Protein AF-A0A539EB86-F1 (afdb_monomer)

Structure (mmCIF, N/CA/C/O backbone):
data_AF-A0A539EB86-F1
#
_entry.id   AF-A0A539EB86-F1
#
loop_
_atom_site.group_PDB
_atom_site.id
_atom_site.type_symbol
_atom_site.label_atom_id
_atom_site.label_alt_id
_atom_site.label_comp_id
_atom_site.label_asym_id
_atom_site.label_entity_id
_atom_site.label_seq_id
_atom_site.pdbx_PDB_ins_code
_atom_site.Cartn_x
_atom_site.Cartn_y
_atom_site.Cartn_z
_atom_site.occupancy
_atom_site.B_iso_or_equiv
_atom_site.auth_seq_id
_atom_site.auth_comp_id
_atom_site.auth_asym_id
_atom_site.auth_atom_id
_atom_site.pdbx_PDB_model_num
ATOM 1 N N . MET A 1 1 ? 52.541 -28.600 26.768 1.00 45.16 1 MET A N 1
ATOM 2 C CA . MET A 1 1 ? 52.757 -27.883 25.494 1.00 45.16 1 MET A CA 1
ATOM 3 C C . MET A 1 1 ? 51.373 -27.581 24.940 1.00 45.16 1 MET A C 1
ATOM 5 O O . MET A 1 1 ? 50.760 -28.436 24.320 1.00 45.16 1 MET A O 1
ATOM 9 N N . THR A 1 2 ? 50.809 -26.448 25.346 1.00 49.28 2 THR A N 1
ATOM 10 C CA . THR A 1 2 ? 49.433 -26.040 25.023 1.00 49.28 2 THR A CA 1
ATOM 11 C C . THR A 1 2 ? 49.482 -25.272 23.702 1.00 49.28 2 THR A C 1
ATOM 13 O O . THR A 1 2 ? 50.354 -24.410 23.579 1.00 49.28 2 THR A O 1
ATOM 16 N N . PRO A 1 3 ? 48.641 -25.576 22.698 1.00 62.84 3 PRO A N 1
ATOM 17 C CA . PRO A 1 3 ? 48.659 -24.816 21.454 1.00 62.84 3 PRO A CA 1
ATOM 18 C C . PRO A 1 3 ? 48.265 -23.352 21.727 1.00 62.84 3 PRO A C 1
ATOM 20 O O . PRO A 1 3 ? 47.422 -23.100 22.592 1.00 62.84 3 PRO A O 1
ATOM 23 N N . PRO A 1 4 ? 48.878 -22.377 21.033 1.00 59.28 4 PRO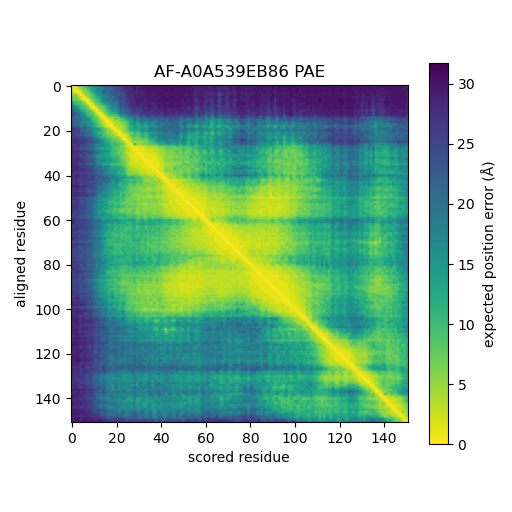 A N 1
ATOM 24 C CA . PRO A 1 4 ? 48.552 -20.969 21.211 1.00 59.28 4 PRO A CA 1
ATOM 25 C C . PRO A 1 4 ? 47.135 -20.689 20.701 1.00 59.28 4 PRO A C 1
ATOM 27 O O . PRO A 1 4 ? 46.785 -21.045 19.577 1.00 59.28 4 PRO A O 1
ATOM 30 N N . HIS A 1 5 ? 46.326 -20.032 21.531 1.00 60.91 5 HIS A N 1
ATOM 31 C CA . HIS A 1 5 ? 45.038 -19.482 21.128 1.00 60.91 5 HIS A CA 1
ATOM 32 C C . HIS A 1 5 ? 45.266 -18.413 20.053 1.00 60.91 5 HIS A C 1
ATOM 34 O O . HIS A 1 5 ? 45.807 -17.345 20.335 1.00 60.91 5 HIS A O 1
ATOM 40 N N . THR A 1 6 ? 44.869 -18.700 18.817 1.00 63.31 6 THR A N 1
ATOM 41 C CA . THR A 1 6 ? 44.751 -17.691 17.763 1.00 63.31 6 THR A CA 1
ATOM 42 C C . THR A 1 6 ? 43.620 -16.736 18.159 1.00 63.31 6 THR A C 1
ATOM 44 O O . THR A 1 6 ? 42.506 -17.214 18.390 1.00 63.31 6 THR A O 1
ATOM 47 N N . PRO A 1 7 ? 43.851 -15.416 18.286 1.00 55.84 7 PRO A N 1
ATOM 48 C CA . PRO A 1 7 ? 42.760 -14.481 18.500 1.00 55.84 7 PRO A CA 1
ATOM 49 C C . PRO A 1 7 ? 41.878 -14.501 17.251 1.00 55.84 7 PRO A C 1
ATOM 51 O O . PRO A 1 7 ? 42.318 -14.161 16.155 1.00 55.84 7 PRO A O 1
ATOM 54 N N . SER A 1 8 ? 40.649 -14.975 17.432 1.00 54.69 8 SER A N 1
ATOM 55 C CA . SER A 1 8 ? 39.576 -14.953 16.447 1.00 54.69 8 SER A CA 1
ATOM 56 C C . SER A 1 8 ? 39.426 -13.549 15.869 1.00 54.69 8 SER A C 1
ATOM 58 O O . SER A 1 8 ? 39.265 -12.584 16.621 1.00 54.69 8 SER A O 1
ATOM 60 N N . GLU A 1 9 ? 39.499 -13.469 14.543 1.00 54.34 9 GLU A N 1
ATOM 61 C CA . GLU A 1 9 ? 39.266 -12.273 13.744 1.00 54.34 9 GLU A CA 1
ATOM 62 C C . GLU A 1 9 ? 38.031 -11.529 14.259 1.00 54.34 9 GLU A C 1
ATOM 64 O O . GLU A 1 9 ? 36.950 -12.095 14.437 1.00 54.34 9 GLU A O 1
ATOM 69 N N . THR A 1 10 ? 38.222 -10.248 14.565 1.00 56.94 10 THR A N 1
ATOM 70 C CA . THR A 1 10 ? 37.140 -9.333 14.918 1.00 56.94 10 THR A CA 1
ATOM 71 C C . THR A 1 10 ? 36.118 -9.369 13.781 1.00 56.94 10 THR A C 1
A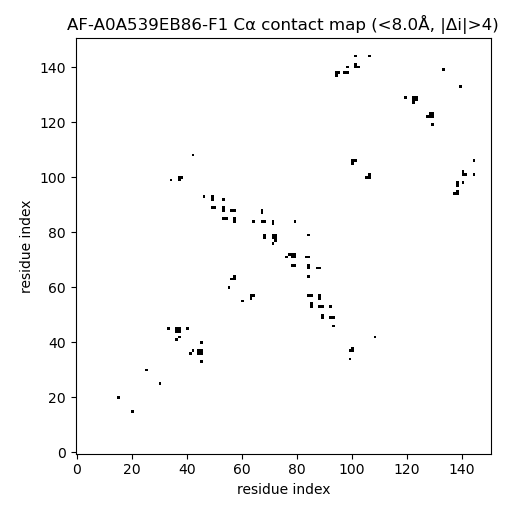TOM 73 O O . THR A 1 10 ? 36.525 -9.154 12.638 1.00 56.94 10 THR A O 1
ATOM 76 N N . PRO A 1 11 ? 34.827 -9.658 14.037 1.00 54.94 11 PRO A N 1
ATOM 77 C CA . PRO A 1 11 ? 33.836 -9.693 12.976 1.00 54.94 11 PRO A CA 1
ATOM 78 C C . PRO A 1 11 ? 33.821 -8.320 12.315 1.00 54.94 11 PRO A 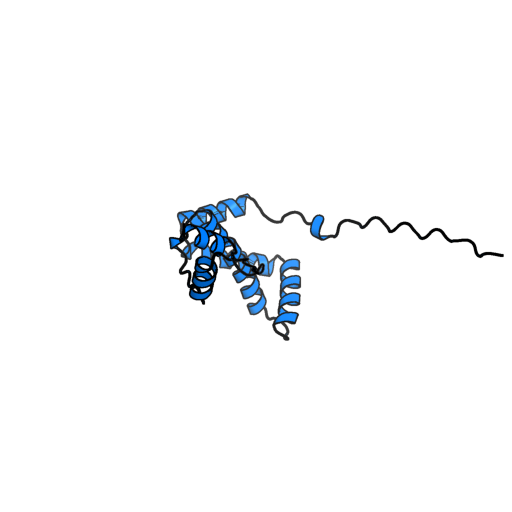C 1
ATOM 80 O O . PRO A 1 11 ? 33.562 -7.307 12.966 1.00 54.94 11 PRO A O 1
ATOM 83 N N . GLU A 1 12 ? 34.178 -8.322 11.035 1.00 57.88 12 GLU A N 1
ATOM 84 C CA . GLU A 1 12 ? 34.076 -7.217 10.099 1.00 57.88 12 GLU A CA 1
ATOM 85 C C . GLU A 1 12 ? 32.765 -6.477 10.384 1.00 57.88 12 GLU A C 1
ATOM 87 O O . GLU A 1 12 ? 31.675 -7.030 10.220 1.00 57.88 12 GLU A O 1
ATOM 92 N N . LEU A 1 13 ? 32.884 -5.272 10.952 1.00 57.09 13 LEU A N 1
ATOM 93 C CA . LEU A 1 13 ? 31.765 -4.421 11.339 1.00 57.09 13 LEU A CA 1
ATOM 94 C C . LEU A 1 13 ? 30.815 -4.319 10.145 1.00 57.09 13 LEU A C 1
ATOM 96 O O . LEU A 1 13 ? 31.136 -3.672 9.151 1.00 57.09 13 LEU A O 1
ATOM 100 N N . LEU A 1 14 ? 29.685 -5.023 10.256 1.00 61.88 14 LEU A N 1
ATOM 101 C CA . LEU A 1 14 ? 28.666 -5.211 9.230 1.00 61.88 1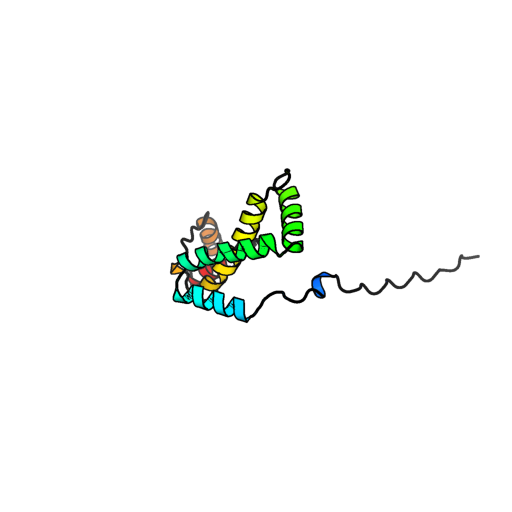4 LEU A CA 1
ATOM 102 C C . LEU A 1 14 ? 28.400 -3.892 8.507 1.00 61.88 14 LEU A C 1
ATOM 104 O O . LEU A 1 14 ? 27.754 -2.996 9.056 1.00 61.88 14 LEU A O 1
ATOM 108 N N . ALA A 1 15 ? 28.890 -3.785 7.270 1.00 66.94 15 ALA A N 1
ATOM 109 C CA . ALA A 1 15 ? 28.501 -2.702 6.386 1.00 66.94 15 ALA A CA 1
ATOM 110 C C . ALA A 1 15 ? 26.963 -2.629 6.384 1.00 66.94 15 ALA A C 1
ATOM 112 O O . ALA A 1 15 ? 26.308 -3.676 6.270 1.00 66.94 15 ALA A O 1
ATOM 113 N N . PRO A 1 16 ? 26.371 -1.433 6.563 1.00 65.31 16 PRO A N 1
ATOM 114 C CA . PRO A 1 16 ? 24.929 -1.303 6.629 1.00 65.31 16 PRO A CA 1
ATOM 115 C C . PRO A 1 16 ? 24.328 -1.929 5.369 1.00 65.31 16 PRO A C 1
ATOM 117 O O . PRO A 1 16 ? 24.841 -1.721 4.263 1.00 65.31 16 PRO A O 1
ATOM 120 N N . PRO A 1 17 ? 23.279 -2.747 5.519 1.00 67.81 17 PRO A N 1
ATOM 121 C CA . PRO A 1 17 ? 22.753 -3.508 4.407 1.00 67.81 17 PRO A CA 1
ATOM 122 C C . PRO A 1 17 ? 22.313 -2.561 3.272 1.00 67.81 17 PRO A C 1
ATOM 124 O O . PRO A 1 17 ? 21.806 -1.469 3.538 1.00 67.81 17 PRO A O 1
ATOM 127 N N . PRO A 1 18 ? 22.451 -2.960 1.993 1.00 66.88 18 PRO A N 1
ATOM 128 C CA . PRO A 1 18 ? 22.282 -2.073 0.832 1.00 66.88 18 PRO A CA 1
ATOM 129 C C . PRO A 1 18 ? 20.929 -1.346 0.727 1.00 66.88 18 PRO A C 1
ATOM 131 O O . PRO A 1 18 ? 20.785 -0.414 -0.062 1.00 66.88 18 PRO A O 1
ATOM 134 N N . TRP A 1 19 ? 19.918 -1.773 1.489 1.00 63.25 19 TRP A N 1
ATOM 135 C CA . TRP A 1 19 ? 18.614 -1.116 1.555 1.00 63.25 19 TRP A CA 1
ATOM 136 C C . TRP A 1 19 ? 18.640 0.194 2.353 1.00 63.25 19 TRP A C 1
ATOM 138 O O . TRP A 1 19 ? 17.830 1.070 2.073 1.00 63.25 19 TRP A O 1
ATOM 148 N N . THR A 1 20 ? 19.574 0.365 3.294 1.00 64.62 20 THR A N 1
ATOM 149 C CA . THR A 1 20 ? 19.696 1.585 4.112 1.00 64.62 20 THR A CA 1
ATOM 150 C C . THR A 1 20 ? 20.269 2.757 3.309 1.00 64.62 20 THR A C 1
ATOM 152 O O . THR A 1 20 ? 20.022 3.913 3.633 1.00 64.62 20 THR A O 1
ATOM 155 N N . ALA A 1 21 ? 21.000 2.465 2.229 1.00 61.91 21 ALA A N 1
ATOM 156 C CA . ALA A 1 21 ? 21.595 3.459 1.337 1.00 61.91 21 ALA A CA 1
ATOM 157 C C . ALA A 1 21 ? 20.718 3.798 0.115 1.00 61.91 21 ALA A C 1
ATOM 159 O O . ALA A 1 21 ? 21.129 4.599 -0.726 1.00 61.91 21 ALA A O 1
ATOM 160 N N . GLN A 1 22 ? 19.530 3.193 -0.029 1.00 57.66 22 GLN A N 1
ATOM 161 C CA . GLN A 1 22 ? 18.627 3.568 -1.115 1.00 57.66 22 GLN A CA 1
ATOM 162 C C . GLN A 1 22 ? 17.958 4.908 -0.792 1.00 57.66 22 GLN A C 1
ATOM 164 O O . GLN A 1 22 ? 17.205 4.981 0.178 1.00 57.66 22 GLN A O 1
ATOM 169 N N . PRO A 1 23 ? 18.174 5.961 -1.604 1.00 57.25 23 PRO A N 1
ATOM 170 C CA . PRO A 1 23 ? 17.451 7.208 -1.424 1.00 57.25 23 PRO A CA 1
ATOM 171 C C . PRO A 1 23 ? 15.957 6.943 -1.599 1.00 57.25 23 PRO A C 1
ATOM 173 O O . PRO A 1 23 ? 15.551 6.246 -2.538 1.00 57.25 23 PRO A O 1
ATOM 176 N N . GLU A 1 24 ? 15.138 7.507 -0.714 1.00 57.81 24 GLU A N 1
ATOM 177 C CA . GLU A 1 24 ? 13.688 7.456 -0.847 1.00 57.81 24 GLU A CA 1
ATOM 178 C C . GLU A 1 24 ? 13.297 8.038 -2.211 1.00 57.81 24 GLU A C 1
ATOM 180 O O . GLU A 1 24 ? 13.342 9.245 -2.448 1.00 57.81 24 GLU A O 1
ATOM 185 N N . ARG A 1 25 ? 12.914 7.172 -3.155 1.00 55.69 25 ARG A N 1
ATOM 186 C CA . ARG A 1 25 ? 12.420 7.575 -4.481 1.00 55.69 25 ARG A CA 1
ATOM 187 C C . ARG A 1 25 ? 10.968 8.059 -4.401 1.00 55.69 25 ARG A C 1
ATOM 189 O O . ARG A 1 25 ? 10.119 7.637 -5.183 1.00 55.69 25 ARG A O 1
ATOM 196 N N . GLY A 1 26 ? 10.684 8.934 -3.442 1.00 56.53 26 GLY A N 1
ATOM 197 C CA . GLY A 1 26 ? 9.400 9.586 -3.242 1.00 56.53 26 GLY A CA 1
ATOM 198 C C . GLY A 1 26 ? 9.552 11.085 -3.446 1.00 56.53 26 GLY A C 1
ATOM 199 O O . GLY A 1 26 ? 10.116 11.781 -2.611 1.00 56.53 26 GLY A O 1
ATOM 200 N N . SER A 1 27 ? 9.043 11.617 -4.555 1.00 65.56 27 SER A N 1
ATOM 201 C CA . SER A 1 27 ? 8.947 13.069 -4.691 1.00 65.56 27 SER A CA 1
ATOM 202 C C . SER A 1 27 ? 7.790 13.561 -3.823 1.00 65.56 27 SER A C 1
ATOM 204 O O . SER A 1 27 ? 6.628 13.264 -4.108 1.00 65.56 27 SER A O 1
ATOM 206 N N . LEU A 1 28 ? 8.096 14.338 -2.779 1.00 63.88 28 LEU A N 1
ATOM 207 C CA . LEU A 1 28 ? 7.094 15.016 -1.941 1.00 63.88 28 LEU A CA 1
ATOM 208 C C . LEU A 1 28 ? 6.101 15.833 -2.780 1.00 63.88 28 LEU A C 1
ATOM 210 O O . LEU A 1 28 ? 4.932 15.958 -2.421 1.00 63.88 28 LEU A O 1
ATOM 214 N N . PHE A 1 29 ? 6.548 16.354 -3.924 1.00 64.56 29 PHE A N 1
ATOM 215 C CA . PHE A 1 29 ? 5.686 17.024 -4.890 1.00 64.56 29 PHE A CA 1
ATOM 216 C C . PHE A 1 29 ? 4.657 16.065 -5.508 1.00 64.56 29 PHE A C 1
ATOM 218 O O . PHE A 1 29 ? 3.470 16.380 -5.502 1.00 64.56 29 PHE A O 1
ATOM 225 N N . LEU A 1 30 ? 5.069 14.873 -5.964 1.00 66.62 30 LEU A N 1
ATOM 226 C CA . LEU A 1 30 ? 4.128 13.863 -6.470 1.00 66.62 30 LEU A CA 1
ATOM 227 C C . LEU A 1 30 ? 3.145 13.401 -5.391 1.00 66.62 30 LEU A C 1
ATOM 229 O O . LEU A 1 30 ? 1.968 13.221 -5.692 1.00 66.62 30 LEU A O 1
ATOM 233 N N . LEU A 1 31 ? 3.604 13.249 -4.145 1.00 68.25 31 LEU A N 1
ATOM 234 C CA . LEU A 1 31 ? 2.727 12.916 -3.021 1.00 68.25 31 LEU A CA 1
ATOM 235 C C . LEU A 1 31 ? 1.679 14.014 -2.798 1.00 68.25 31 LEU A C 1
ATOM 237 O O . LEU A 1 31 ? 0.493 13.713 -2.719 1.00 68.25 31 LEU A O 1
ATOM 241 N N . ARG A 1 32 ? 2.080 15.292 -2.792 1.00 68.94 32 ARG A N 1
ATOM 242 C CA . ARG A 1 32 ? 1.153 16.432 -2.665 1.00 68.94 32 ARG A CA 1
ATOM 243 C C . ARG A 1 32 ? 0.157 16.516 -3.821 1.00 68.94 32 ARG A C 1
ATOM 245 O O . ARG A 1 32 ? -1.024 16.748 -3.576 1.00 68.94 32 ARG A O 1
ATOM 252 N N . VAL A 1 33 ? 0.606 16.300 -5.058 1.00 71.38 33 VAL A N 1
ATOM 253 C CA . VAL A 1 33 ? -0.267 16.280 -6.243 1.00 71.38 33 VAL A CA 1
ATOM 254 C C . VAL A 1 33 ? -1.263 15.122 -6.160 1.00 71.38 33 VAL A C 1
ATOM 256 O O . VAL A 1 33 ? -2.454 15.340 -6.367 1.00 71.38 33 VAL A O 1
ATOM 259 N N . MET A 1 34 ? -0.821 13.914 -5.792 1.00 67.75 34 MET A N 1
ATOM 260 C CA . MET A 1 34 ? -1.723 12.775 -5.584 1.00 67.75 34 MET A CA 1
ATOM 261 C C . MET A 1 34 ? -2.740 13.049 -4.479 1.00 67.75 34 MET A C 1
ATOM 263 O O . MET A 1 34 ? -3.922 12.784 -4.687 1.00 67.75 34 MET A O 1
ATOM 267 N N . THR A 1 35 ? -2.324 13.613 -3.343 1.00 69.19 35 THR A N 1
ATOM 268 C CA . THR A 1 35 ? -3.238 13.977 -2.252 1.00 69.19 35 THR A CA 1
ATOM 269 C C . THR A 1 35 ? -4.251 15.025 -2.704 1.00 69.19 35 THR A C 1
ATOM 271 O O . THR A 1 35 ? -5.443 14.871 -2.460 1.00 69.19 35 THR A O 1
ATOM 274 N N . TRP A 1 36 ? -3.821 16.053 -3.437 1.00 74.88 36 TRP A N 1
ATOM 275 C CA . TRP A 1 36 ? -4.723 17.081 -3.957 1.00 74.88 36 TRP A CA 1
ATOM 276 C C . TRP A 1 36 ? -5.734 16.518 -4.963 1.00 74.88 36 TRP A C 1
ATOM 278 O O . TRP A 1 36 ? -6.928 16.789 -4.844 1.00 74.88 36 TRP A O 1
ATOM 288 N N . ILE A 1 37 ? -5.285 15.689 -5.914 1.00 70.94 37 ILE A N 1
ATOM 289 C CA . ILE A 1 37 ? -6.173 15.022 -6.880 1.00 70.94 37 ILE A CA 1
ATOM 290 C C . ILE A 1 37 ? -7.171 14.130 -6.137 1.00 70.94 37 ILE A C 1
ATOM 292 O O . ILE A 1 37 ? -8.365 14.153 -6.431 1.00 70.94 37 ILE A O 1
ATOM 296 N N . SER A 1 38 ? -6.689 13.384 -5.144 1.00 69.12 38 SER A N 1
ATOM 297 C CA . SER A 1 38 ? -7.497 12.466 -4.345 1.00 69.12 38 SER A CA 1
ATOM 298 C C . SER A 1 38 ? -8.608 13.179 -3.587 1.00 69.12 38 SER A C 1
ATOM 300 O O . SER A 1 38 ? -9.772 12.787 -3.667 1.00 69.12 38 SER A O 1
ATOM 302 N N . LEU A 1 39 ? -8.262 14.260 -2.887 1.00 68.81 39 LEU A N 1
ATOM 303 C CA . LEU A 1 39 ? -9.202 14.993 -2.045 1.00 68.81 39 LEU A CA 1
ATOM 304 C C . LEU A 1 39 ? -10.160 15.875 -2.854 1.00 68.81 39 LEU A C 1
ATOM 306 O O . LEU A 1 39 ? -11.285 16.102 -2.412 1.00 68.81 39 LEU A O 1
ATOM 310 N N . ARG A 1 40 ? -9.750 16.353 -4.039 1.00 71.31 40 ARG A N 1
ATOM 311 C CA . ARG A 1 40 ? -10.539 17.303 -4.840 1.00 71.31 40 ARG A CA 1
ATOM 312 C C . ARG A 1 40 ? -11.364 16.656 -5.956 1.00 71.31 40 ARG A C 1
ATOM 314 O O . ARG A 1 40 ? -12.437 17.164 -6.260 1.00 71.31 40 ARG A O 1
ATOM 321 N N . LEU A 1 41 ? -10.895 15.563 -6.567 1.00 68.31 41 LEU A N 1
ATOM 322 C CA . LEU A 1 41 ? -11.589 14.877 -7.674 1.00 68.31 41 LEU A CA 1
ATOM 323 C C . LEU A 1 41 ? -12.215 13.531 -7.254 1.00 68.31 41 LEU A C 1
ATOM 325 O O . LEU A 1 41 ? -13.007 12.953 -8.001 1.00 68.31 41 LEU A O 1
ATOM 329 N N . GLY A 1 42 ? -11.894 13.039 -6.055 1.00 71.19 42 GLY A N 1
ATOM 330 C CA . GLY A 1 42 ? -12.488 11.844 -5.463 1.00 71.19 42 GLY A CA 1
ATOM 331 C C . GLY A 1 42 ? -11.917 10.509 -5.963 1.00 71.19 42 GLY A C 1
ATOM 332 O O . GLY A 1 42 ? -11.104 10.422 -6.889 1.00 71.19 42 GLY A O 1
ATOM 333 N N . ARG A 1 43 ? -12.393 9.420 -5.341 1.00 74.75 43 ARG A N 1
ATOM 334 C CA . ARG A 1 43 ? -11.820 8.063 -5.447 1.00 74.75 43 ARG A CA 1
ATOM 335 C C . ARG A 1 43 ? -11.797 7.490 -6.869 1.00 74.75 43 ARG A C 1
ATOM 337 O O . ARG A 1 43 ? -10.855 6.789 -7.238 1.00 74.75 43 ARG A O 1
ATOM 344 N N . ARG A 1 44 ? -12.817 7.786 -7.687 1.00 75.12 44 ARG A N 1
ATOM 345 C CA . ARG A 1 44 ? -12.917 7.278 -9.070 1.00 75.12 44 ARG A CA 1
ATOM 346 C C . ARG A 1 44 ? -11.807 7.840 -9.955 1.00 75.12 44 ARG A C 1
ATOM 348 O O . ARG A 1 44 ? -11.152 7.074 -10.654 1.00 75.12 44 ARG A O 1
ATOM 355 N N . VAL A 1 45 ? -11.564 9.149 -9.891 1.00 75.75 45 VAL A N 1
ATOM 356 C CA . VAL A 1 45 ? -10.515 9.799 -10.689 1.00 75.75 45 VAL A CA 1
ATOM 357 C C . VAL A 1 45 ? -9.131 9.408 -10.184 1.00 75.75 45 VAL A C 1
ATOM 359 O O . VAL A 1 45 ? -8.269 9.073 -10.993 1.00 75.75 45 VAL A O 1
ATOM 362 N N . GLY A 1 46 ? -8.938 9.334 -8.863 1.00 77.38 46 GLY A N 1
ATOM 363 C CA . GLY A 1 46 ? -7.694 8.821 -8.287 1.00 77.38 46 GLY A CA 1
ATOM 364 C C . GLY A 1 46 ? -7.341 7.427 -8.821 1.00 77.38 46 GLY A C 1
ATOM 365 O O . GLY A 1 46 ? -6.212 7.195 -9.247 1.00 77.38 46 GLY A O 1
ATOM 366 N N . ARG A 1 47 ? -8.327 6.523 -8.936 1.00 80.44 47 ARG A N 1
ATOM 367 C CA . ARG A 1 47 ? -8.116 5.186 -9.514 1.00 80.44 47 ARG A CA 1
ATOM 368 C C . ARG A 1 47 ? -7.716 5.221 -10.994 1.00 80.44 47 ARG A C 1
ATOM 370 O O . ARG A 1 47 ? -6.862 4.431 -11.388 1.00 80.44 47 ARG A O 1
ATOM 377 N N . TRP A 1 48 ? -8.254 6.147 -11.789 1.00 83.31 48 TRP A N 1
ATOM 378 C CA . TRP A 1 48 ? -7.811 6.355 -13.174 1.00 83.31 48 TRP A CA 1
ATOM 379 C C . TRP A 1 48 ? -6.364 6.839 -13.254 1.00 83.31 48 TRP A C 1
ATOM 381 O O . TRP A 1 48 ? -5.600 6.320 -14.061 1.00 83.31 48 TRP A O 1
ATOM 391 N N . VAL A 1 49 ? -5.957 7.760 -12.378 1.00 80.94 49 VAL A N 1
ATOM 392 C CA . VAL A 1 49 ? -4.580 8.282 -12.314 1.00 80.94 49 VAL A CA 1
ATOM 393 C C . VAL A 1 49 ? -3.571 7.209 -11.882 1.00 80.94 49 VAL A C 1
ATOM 395 O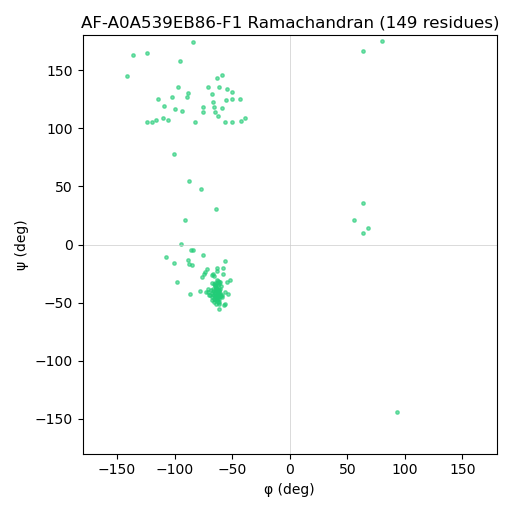 O . VAL A 1 49 ? -2.408 7.251 -12.281 1.00 80.94 49 VAL A O 1
ATOM 398 N N . LEU A 1 50 ? -3.999 6.181 -11.145 1.00 82.44 50 LEU A N 1
ATOM 399 C CA . LEU A 1 50 ? -3.124 5.060 -10.787 1.00 82.44 50 LEU A CA 1
ATOM 400 C C . LEU A 1 50 ? -2.706 4.203 -11.989 1.00 82.44 50 LEU A C 1
ATOM 402 O O . LEU A 1 50 ? -1.635 3.597 -11.940 1.00 82.44 50 LEU A O 1
ATOM 406 N N . HIS A 1 51 ? -3.493 4.152 -13.069 1.00 84.69 51 HIS A N 1
ATOM 407 C CA . HIS A 1 51 ? -3.137 3.399 -14.277 1.00 84.69 51 HIS A CA 1
ATOM 408 C C . HIS A 1 51 ? -1.840 3.907 -14.940 1.00 84.69 51 HIS A C 1
ATOM 410 O O . HIS A 1 51 ? -0.913 3.104 -15.090 1.00 84.69 51 HIS A O 1
ATOM 416 N N . PRO A 1 52 ? -1.702 5.203 -15.300 1.00 82.25 52 PRO A N 1
ATOM 417 C CA . PRO A 1 52 ? -0.467 5.719 -15.888 1.00 82.25 52 PRO A CA 1
ATOM 418 C C . PRO A 1 52 ? 0.716 5.662 -14.915 1.00 82.25 52 PRO A C 1
ATOM 420 O O . PRO A 1 52 ? 1.826 5.357 -15.343 1.00 82.25 52 PRO A O 1
ATOM 423 N N . ILE A 1 53 ? 0.496 5.860 -13.609 1.00 81.25 53 ILE A N 1
ATOM 424 C CA . ILE A 1 53 ? 1.554 5.714 -12.594 1.00 81.25 53 ILE A CA 1
ATOM 425 C C . ILE A 1 53 ? 2.060 4.268 -12.551 1.00 81.25 53 ILE A C 1
ATOM 427 O O . ILE A 1 53 ? 3.263 4.020 -12.611 1.00 81.25 53 ILE A O 1
ATOM 431 N N . THR A 1 54 ? 1.147 3.298 -12.500 1.00 84.62 54 THR A N 1
ATOM 432 C CA . THR A 1 54 ? 1.495 1.872 -12.521 1.00 84.62 54 THR A CA 1
ATOM 433 C C . THR A 1 54 ? 2.269 1.525 -13.785 1.00 84.62 54 THR A C 1
ATOM 435 O O . THR A 1 54 ? 3.274 0.821 -13.709 1.00 84.62 54 THR A O 1
ATOM 438 N N . LEU A 1 55 ? 1.835 2.032 -14.943 1.00 83.62 55 LEU A N 1
ATOM 439 C CA . LEU A 1 55 ? 2.512 1.793 -16.212 1.00 83.62 55 LEU A CA 1
ATOM 440 C C . LEU A 1 55 ? 3.927 2.386 -16.215 1.00 83.62 55 LEU A C 1
ATOM 442 O O . LEU A 1 55 ? 4.866 1.701 -16.617 1.00 83.62 55 LEU A O 1
ATOM 446 N N . TYR A 1 56 ? 4.098 3.604 -15.698 1.00 82.94 56 TYR A N 1
ATOM 447 C CA . TYR A 1 56 ? 5.408 4.226 -15.524 1.00 82.94 56 TYR A CA 1
ATOM 448 C C . TYR A 1 56 ? 6.330 3.351 -14.663 1.00 82.94 56 TYR A C 1
ATOM 450 O O . TYR A 1 56 ? 7.419 2.983 -15.097 1.00 82.94 56 TYR A O 1
ATOM 458 N N . PHE A 1 57 ? 5.888 2.921 -13.478 1.00 76.94 57 PHE A N 1
ATOM 459 C CA . PHE A 1 57 ? 6.716 2.066 -12.621 1.00 76.94 57 PHE A CA 1
ATOM 460 C C . PHE A 1 57 ? 6.980 0.688 -13.234 1.00 76.94 57 PHE A C 1
ATOM 462 O O . PHE A 1 57 ? 8.073 0.148 -13.081 1.00 76.94 57 PHE A O 1
ATOM 469 N N . LEU A 1 58 ? 6.027 0.125 -13.972 1.00 81.56 58 LEU A N 1
ATOM 470 C CA . LEU A 1 58 ? 6.200 -1.164 -14.635 1.00 81.56 58 LEU A CA 1
ATOM 471 C C . LEU A 1 58 ? 7.235 -1.110 -15.773 1.00 81.56 58 LEU A C 1
ATOM 473 O O . LEU A 1 58 ? 7.931 -2.104 -15.996 1.00 81.56 58 LEU A O 1
ATOM 477 N N . LEU A 1 59 ? 7.337 0.023 -16.477 1.00 80.81 59 LEU A N 1
ATOM 478 C CA . LEU A 1 59 ? 8.273 0.230 -17.587 1.00 80.81 59 LEU A CA 1
ATOM 479 C C . LEU A 1 59 ? 9.651 0.717 -17.120 1.00 80.81 59 LEU A C 1
ATOM 481 O O . LEU A 1 59 ? 10.664 0.214 -17.598 1.00 80.81 59 LEU A O 1
ATOM 485 N N . PHE A 1 60 ? 9.697 1.651 -16.168 1.00 77.31 60 PHE A N 1
ATOM 486 C CA . PHE A 1 60 ? 10.929 2.338 -15.767 1.00 77.31 60 PHE A CA 1
ATOM 487 C C . PHE A 1 60 ? 11.559 1.797 -14.471 1.00 77.31 60 PHE A C 1
ATOM 489 O O . PHE A 1 60 ? 12.738 2.039 -14.220 1.00 77.31 60 PHE A O 1
ATOM 496 N N . SER A 1 61 ? 10.837 1.020 -13.650 1.00 75.56 61 SER A N 1
ATOM 497 C CA . SER A 1 61 ? 11.377 0.456 -12.400 1.00 75.56 61 SER A CA 1
ATOM 498 C C . SER A 1 61 ? 11.790 -1.009 -12.552 1.00 75.56 61 SER A C 1
ATOM 500 O O . SER A 1 61 ? 11.106 -1.939 -12.115 1.00 75.56 61 SER A O 1
ATOM 502 N N . GLY A 1 62 ? 12.960 -1.227 -13.162 1.00 75.44 62 GLY A N 1
ATOM 503 C CA . GLY A 1 62 ? 13.529 -2.566 -13.360 1.00 75.44 62 GLY A CA 1
ATOM 504 C C . GLY A 1 62 ? 13.700 -3.362 -12.058 1.00 75.44 62 GLY A C 1
ATOM 505 O O . GLY A 1 62 ? 13.358 -4.544 -12.021 1.00 75.44 62 GLY A O 1
ATOM 506 N N . ALA A 1 63 ? 14.144 -2.703 -10.982 1.00 74.62 63 ALA A N 1
ATOM 507 C CA . ALA A 1 63 ? 14.356 -3.322 -9.672 1.00 74.62 63 ALA A CA 1
ATOM 508 C C . ALA A 1 63 ? 13.040 -3.759 -9.004 1.00 74.62 63 ALA A C 1
ATOM 510 O O . ALA A 1 63 ? 12.919 -4.909 -8.582 1.00 74.62 63 ALA A O 1
ATOM 511 N N . ALA A 1 64 ? 12.020 -2.890 -8.980 1.00 70.38 64 ALA A N 1
ATOM 512 C CA . ALA A 1 64 ? 10.712 -3.239 -8.420 1.00 70.38 64 ALA A CA 1
ATOM 513 C C . ALA A 1 64 ? 10.042 -4.363 -9.223 1.00 70.38 64 ALA A C 1
ATOM 515 O O . ALA A 1 64 ? 9.440 -5.275 -8.656 1.00 70.38 64 ALA A O 1
ATOM 516 N N . ARG A 1 65 ? 10.200 -4.346 -10.553 1.00 77.75 65 ARG A N 1
ATOM 517 C CA . ARG A 1 65 ? 9.699 -5.409 -11.426 1.00 77.75 65 ARG A CA 1
ATOM 518 C C . ARG A 1 65 ? 10.401 -6.743 -11.167 1.00 77.75 65 ARG A C 1
ATOM 520 O O . ARG A 1 65 ? 9.731 -7.771 -11.169 1.00 77.75 65 ARG A O 1
ATOM 527 N N . ALA A 1 66 ? 11.718 -6.750 -10.962 1.00 79.50 66 ALA A N 1
ATOM 528 C CA . ALA A 1 66 ? 12.468 -7.967 -10.647 1.00 79.50 66 ALA A CA 1
ATOM 529 C C . ALA A 1 66 ? 12.022 -8.559 -9.301 1.00 79.50 66 ALA A C 1
ATOM 531 O O . ALA A 1 66 ? 11.586 -9.708 -9.262 1.00 79.50 66 ALA A O 1
ATOM 532 N N . ALA A 1 67 ? 11.996 -7.740 -8.245 1.00 82.00 67 ALA A N 1
ATOM 533 C CA . ALA A 1 67 ? 11.557 -8.157 -6.914 1.00 82.00 67 ALA A CA 1
ATOM 534 C C . ALA A 1 67 ? 10.107 -8.677 -6.910 1.00 82.00 67 ALA A C 1
ATOM 536 O O . ALA A 1 67 ? 9.823 -9.748 -6.372 1.00 82.00 67 ALA A O 1
ATOM 537 N N . SER A 1 68 ? 9.193 -7.970 -7.586 1.00 81.81 68 SER A N 1
ATOM 538 C CA . SER A 1 68 ? 7.797 -8.399 -7.726 1.00 81.81 68 SER A CA 1
ATOM 539 C C . SER A 1 68 ? 7.680 -9.739 -8.456 1.00 81.81 68 SER A C 1
ATOM 541 O O . SER A 1 68 ? 6.923 -10.611 -8.032 1.00 81.81 68 SER A O 1
ATOM 543 N N . ARG A 1 69 ? 8.450 -9.952 -9.530 1.00 84.06 69 ARG A N 1
ATOM 544 C CA . ARG A 1 69 ? 8.443 -11.227 -10.262 1.00 84.06 69 ARG A CA 1
ATOM 545 C C . ARG A 1 69 ? 8.995 -12.372 -9.423 1.00 84.06 69 ARG A C 1
ATOM 547 O O . ARG A 1 69 ? 8.463 -13.474 -9.510 1.00 84.06 69 ARG A O 1
ATOM 554 N N . ASP A 1 70 ? 10.022 -12.134 -8.618 1.00 86.25 70 ASP A N 1
ATOM 555 C CA . ASP A 1 70 ? 10.579 -13.170 -7.749 1.00 86.25 70 ASP A CA 1
ATOM 556 C C . ASP A 1 70 ? 9.601 -13.573 -6.648 1.00 86.25 70 ASP A C 1
ATOM 558 O O . ASP A 1 70 ? 9.393 -14.767 -6.426 1.00 86.25 70 ASP A O 1
ATOM 562 N N . TYR A 1 71 ? 8.923 -12.599 -6.040 1.00 85.88 71 TYR A N 1
ATOM 563 C CA . TYR A 1 71 ? 7.848 -12.856 -5.086 1.00 85.88 71 TYR A CA 1
ATOM 564 C C . TYR A 1 71 ? 6.683 -13.626 -5.726 1.00 85.88 71 TYR A C 1
ATOM 566 O O . TYR A 1 71 ? 6.287 -14.685 -5.239 1.00 85.88 71 TYR A O 1
ATOM 574 N N . LEU A 1 72 ? 6.175 -13.147 -6.866 1.00 86.06 72 LEU A N 1
ATOM 575 C CA . LEU A 1 72 ? 5.051 -13.778 -7.562 1.00 86.06 72 LEU A CA 1
ATOM 576 C C . LEU A 1 72 ? 5.383 -15.191 -8.046 1.00 86.06 72 LEU A C 1
ATOM 578 O O . LEU A 1 72 ? 4.503 -16.045 -8.045 1.00 86.06 72 LEU A O 1
ATOM 582 N N . ARG A 1 73 ? 6.637 -15.467 -8.424 1.00 88.94 73 ARG A N 1
ATOM 583 C CA . ARG A 1 73 ? 7.065 -16.823 -8.794 1.00 88.94 73 ARG A CA 1
ATOM 584 C C . ARG A 1 73 ? 6.932 -17.793 -7.619 1.00 88.94 73 ARG A C 1
ATOM 586 O O . ARG A 1 73 ? 6.497 -18.920 -7.830 1.00 88.94 73 ARG A O 1
ATOM 593 N N . ARG A 1 74 ? 7.275 -17.355 -6.401 1.00 88.31 74 ARG A N 1
ATOM 594 C CA . ARG A 1 74 ? 7.173 -18.173 -5.180 1.00 88.31 74 ARG A CA 1
ATOM 595 C C . ARG A 1 74 ? 5.720 -18.437 -4.793 1.00 88.31 74 ARG A C 1
ATOM 597 O O . ARG A 1 74 ? 5.383 -19.566 -4.473 1.00 88.31 74 ARG A O 1
ATOM 604 N N . VAL A 1 75 ? 4.864 -17.416 -4.859 1.00 88.00 75 VAL A N 1
ATOM 605 C CA . VAL A 1 75 ? 3.458 -17.525 -4.428 1.00 88.00 75 VAL A CA 1
ATOM 606 C C . VAL A 1 75 ? 2.584 -18.240 -5.459 1.00 88.00 75 VAL A C 1
ATOM 608 O O . VAL A 1 75 ? 1.718 -19.023 -5.091 1.00 88.00 75 VAL A O 1
ATOM 611 N N . LEU A 1 76 ? 2.789 -17.981 -6.753 1.00 86.62 76 LEU A N 1
ATOM 612 C CA . LEU A 1 76 ? 1.947 -18.546 -7.812 1.00 86.62 76 LEU A CA 1
ATOM 613 C C . LEU A 1 76 ? 2.428 -19.916 -8.306 1.00 86.62 76 LEU A C 1
ATOM 615 O O . LEU A 1 76 ? 1.720 -20.545 -9.088 1.00 86.62 76 LEU A O 1
ATOM 619 N N . GLY A 1 77 ? 3.648 -20.339 -7.956 1.00 87.50 77 GLY A N 1
ATOM 620 C CA . GLY A 1 77 ? 4.244 -21.590 -8.446 1.00 87.50 77 GLY A CA 1
ATOM 621 C C . GLY A 1 77 ? 4.485 -21.633 -9.964 1.00 87.50 77 GLY A C 1
ATOM 622 O O . GLY A 1 77 ? 4.805 -22.681 -10.514 1.00 87.50 77 GLY A O 1
ATOM 623 N N . ARG A 1 78 ? 4.339 -20.502 -10.667 1.00 87.81 78 ARG A N 1
ATOM 624 C CA . ARG A 1 78 ? 4.507 -20.373 -12.125 1.00 87.81 78 ARG A CA 1
ATOM 625 C C . ARG A 1 78 ? 5.305 -19.127 -12.481 1.00 87.81 78 ARG A C 1
ATOM 627 O O . ARG A 1 78 ? 5.423 -18.195 -11.687 1.00 87.81 78 ARG A O 1
ATOM 634 N N . LYS A 1 79 ? 5.825 -19.067 -13.712 1.00 86.12 79 LYS A N 1
ATOM 635 C CA . LYS A 1 79 ? 6.497 -17.863 -14.223 1.00 86.12 79 LYS A CA 1
ATOM 636 C C . LYS A 1 79 ? 5.466 -16.723 -14.338 1.00 86.12 79 LYS A C 1
ATOM 638 O O . LYS A 1 79 ? 4.507 -16.867 -15.099 1.00 86.12 79 LYS A O 1
ATOM 643 N N . PRO A 1 80 ? 5.628 -15.604 -13.608 1.00 86.69 80 PRO A N 1
ATOM 644 C CA . PRO A 1 80 ? 4.663 -14.513 -13.657 1.00 86.69 80 PRO A CA 1
ATOM 645 C C . PRO A 1 80 ? 4.735 -13.788 -15.003 1.00 86.69 80 PRO A C 1
ATOM 647 O O . PRO A 1 80 ? 5.825 -13.487 -15.512 1.00 86.69 80 PRO A O 1
ATOM 650 N N . GLY A 1 81 ? 3.561 -13.511 -15.566 1.00 86.31 81 GLY A N 1
ATOM 651 C CA . GLY A 1 81 ? 3.395 -12.732 -16.786 1.00 86.31 81 GLY A CA 1
ATOM 652 C C . GLY A 1 81 ? 3.393 -11.227 -16.517 1.00 86.31 81 GLY A C 1
ATOM 653 O O . GLY A 1 81 ? 3.374 -10.767 -15.375 1.00 86.31 81 GLY A O 1
ATOM 654 N N . TRP A 1 82 ? 3.364 -10.433 -17.590 1.00 81.88 82 TRP A N 1
ATOM 655 C CA . TRP A 1 82 ? 3.311 -8.968 -17.490 1.00 81.88 82 TRP A CA 1
ATOM 656 C C . TRP A 1 82 ? 2.035 -8.475 -16.784 1.00 81.88 82 TRP A C 1
ATOM 658 O O . TRP A 1 82 ? 2.092 -7.542 -15.987 1.00 81.88 82 TRP A O 1
ATOM 668 N N . ARG A 1 83 ? 0.905 -9.172 -16.985 1.00 86.00 83 ARG A N 1
ATOM 669 C CA . ARG A 1 83 ? -0.364 -8.900 -16.286 1.00 86.00 83 ARG A CA 1
ATOM 670 C C . ARG A 1 83 ? -0.277 -9.126 -14.775 1.00 86.00 83 ARG A C 1
ATOM 672 O O . ARG A 1 83 ? -0.863 -8.350 -14.028 1.00 86.00 83 ARG A O 1
ATOM 679 N N . ASP A 1 84 ? 0.446 -10.154 -14.325 1.00 85.38 84 ASP A N 1
ATOM 680 C CA . ASP A 1 84 ? 0.612 -10.433 -12.891 1.00 85.38 84 ASP A CA 1
ATOM 681 C C . ASP A 1 84 ? 1.429 -9.313 -12.225 1.00 85.38 84 ASP A C 1
ATOM 683 O O . ASP A 1 84 ? 1.036 -8.791 -11.184 1.00 85.38 84 ASP A O 1
ATOM 687 N N . GLY A 1 85 ? 2.513 -8.875 -12.879 1.00 84.25 85 GLY A N 1
ATOM 688 C CA . GLY A 1 85 ? 3.318 -7.738 -12.424 1.00 84.25 85 GLY A CA 1
ATOM 689 C C . GLY A 1 85 ? 2.526 -6.428 -12.400 1.00 84.25 85 GLY A C 1
ATOM 690 O O . GLY A 1 85 ? 2.547 -5.719 -11.397 1.00 84.25 85 GLY A O 1
ATOM 691 N N . TYR A 1 86 ? 1.765 -6.142 -13.462 1.00 85.38 86 TYR A N 1
ATOM 692 C CA . TYR A 1 86 ? 0.875 -4.981 -13.515 1.00 85.38 86 TYR A CA 1
ATOM 693 C C . TYR A 1 86 ? -0.128 -4.988 -12.356 1.00 85.38 86 TYR A C 1
ATOM 695 O O . TYR A 1 86 ? -0.229 -4.007 -11.627 1.00 85.38 86 TYR A O 1
ATOM 703 N N . ARG A 1 87 ? -0.842 -6.105 -12.145 1.00 85.81 87 ARG A N 1
ATOM 704 C CA . ARG A 1 87 ? -1.827 -6.227 -11.060 1.00 85.81 87 ARG A CA 1
ATOM 705 C C . ARG A 1 87 ? -1.181 -6.059 -9.693 1.00 85.81 87 ARG A C 1
ATOM 707 O O . ARG A 1 87 ? -1.780 -5.422 -8.836 1.00 85.81 87 ARG A O 1
ATOM 714 N N . HIS A 1 88 ? 0.014 -6.599 -9.487 1.00 84.44 88 HIS A N 1
ATOM 715 C CA . HIS A 1 88 ? 0.712 -6.486 -8.213 1.00 84.44 88 HIS A CA 1
ATOM 716 C C . HIS A 1 88 ? 1.099 -5.034 -7.904 1.00 84.44 88 HIS A C 1
ATOM 718 O O . HIS A 1 88 ? 0.746 -4.522 -6.844 1.00 84.44 88 HIS A O 1
ATOM 724 N N . ILE A 1 89 ? 1.730 -4.340 -8.858 1.00 82.31 89 ILE A N 1
ATOM 725 C CA . ILE A 1 89 ? 2.116 -2.929 -8.698 1.00 82.31 89 ILE A CA 1
ATOM 726 C C . ILE A 1 89 ? 0.876 -2.042 -8.557 1.00 82.31 89 ILE A C 1
ATOM 728 O O . ILE A 1 89 ? 0.831 -1.197 -7.667 1.00 82.31 89 ILE A O 1
ATOM 732 N N . PHE A 1 90 ? -0.153 -2.264 -9.379 1.00 84.88 90 PHE A N 1
ATOM 733 C CA . PHE A 1 90 ? -1.408 -1.518 -9.297 1.00 84.88 90 PHE A CA 1
ATOM 734 C C . PHE A 1 90 ? -2.076 -1.689 -7.932 1.00 84.88 90 PHE A C 1
ATOM 736 O O . PHE A 1 90 ? -2.520 -0.714 -7.337 1.00 84.88 90 PHE A O 1
ATOM 743 N N . THR A 1 91 ? -2.128 -2.920 -7.415 1.00 83.50 91 THR A N 1
ATOM 744 C CA . THR A 1 91 ? -2.733 -3.218 -6.108 1.00 83.50 91 THR A CA 1
ATOM 745 C C . THR A 1 91 ? -1.958 -2.546 -4.981 1.00 83.50 91 THR A C 1
ATOM 747 O O . THR A 1 91 ? -2.562 -1.974 -4.077 1.00 83.50 91 THR A O 1
ATOM 750 N N . PHE A 1 92 ? -0.627 -2.556 -5.052 1.00 81.38 92 PHE A N 1
ATOM 751 C CA . PHE A 1 92 ? 0.224 -1.862 -4.092 1.00 81.38 92 PHE A CA 1
ATOM 752 C C . PHE A 1 92 ? -0.012 -0.345 -4.120 1.00 81.38 92 PHE A C 1
ATOM 754 O O . PHE A 1 92 ? -0.287 0.260 -3.084 1.00 81.38 92 PHE A O 1
ATOM 761 N N . ALA A 1 93 ? 0.001 0.254 -5.312 1.00 80.81 93 ALA A N 1
ATOM 762 C CA . ALA A 1 93 ? -0.249 1.679 -5.498 1.00 80.81 93 ALA A CA 1
ATOM 763 C C . ALA A 1 93 ? -1.659 2.082 -5.032 1.00 80.81 93 ALA A C 1
ATOM 765 O O . ALA A 1 93 ? -1.812 3.074 -4.324 1.00 80.81 93 ALA A O 1
ATOM 766 N N . ALA A 1 94 ? -2.677 1.282 -5.358 1.00 82.06 94 ALA A N 1
ATOM 767 C CA . ALA A 1 94 ? -4.048 1.487 -4.902 1.00 82.06 94 ALA A CA 1
ATOM 768 C C . ALA A 1 94 ? -4.171 1.397 -3.378 1.00 82.06 94 ALA A C 1
ATOM 770 O O . ALA A 1 94 ? -4.847 2.223 -2.779 1.00 82.06 94 ALA A O 1
ATOM 771 N N . THR A 1 95 ? -3.477 0.448 -2.747 1.00 76.31 95 THR A N 1
ATOM 772 C CA . THR A 1 95 ? -3.489 0.281 -1.287 1.00 76.31 95 THR A CA 1
ATOM 773 C C . THR A 1 95 ? -2.877 1.488 -0.576 1.00 76.31 95 THR A C 1
ATOM 775 O O . THR A 1 95 ? -3.439 1.978 0.399 1.00 76.31 95 THR A O 1
ATOM 778 N N . ILE A 1 96 ? -1.742 1.996 -1.067 1.00 74.00 96 ILE A N 1
ATOM 779 C CA . ILE A 1 96 ? -1.104 3.202 -0.513 1.00 74.00 96 ILE A CA 1
ATOM 780 C C . ILE A 1 96 ? -1.997 4.423 -0.721 1.00 74.00 96 ILE A C 1
ATOM 782 O O . ILE A 1 96 ? -2.186 5.219 0.193 1.00 74.00 96 ILE A O 1
ATOM 786 N N . HIS A 1 97 ? -2.566 4.563 -1.913 1.00 76.25 97 HIS A N 1
ATOM 787 C CA . HIS A 1 97 ? -3.448 5.672 -2.240 1.00 76.25 97 HIS A CA 1
ATOM 788 C C . HIS A 1 97 ? -4.730 5.657 -1.394 1.00 76.25 97 HIS A C 1
ATOM 790 O O . HIS A 1 97 ? -5.151 6.703 -0.912 1.00 76.25 97 HIS A O 1
ATOM 796 N N . ASP A 1 98 ? -5.310 4.484 -1.129 1.00 73.12 98 ASP A N 1
ATOM 797 C CA . ASP A 1 98 ? -6.476 4.345 -0.253 1.00 73.12 98 ASP A CA 1
ATOM 798 C C . ASP A 1 98 ? -6.168 4.819 1.189 1.00 73.12 98 ASP A C 1
ATOM 800 O O . ASP A 1 98 ? -7.031 5.433 1.819 1.00 73.12 98 ASP A O 1
ATOM 804 N N . ARG A 1 99 ? -4.925 4.673 1.687 1.00 71.38 99 ARG A N 1
ATOM 805 C CA . ARG A 1 99 ? -4.511 5.233 2.996 1.00 71.38 99 ARG A CA 1
ATOM 806 C C . ARG A 1 99 ? -4.591 6.756 3.057 1.00 71.38 99 ARG A C 1
ATOM 808 O O . ARG A 1 99 ? -4.895 7.290 4.117 1.00 71.38 99 ARG A O 1
ATOM 815 N N . VAL A 1 100 ? -4.378 7.459 1.941 1.00 72.31 100 VAL A N 1
ATOM 816 C CA . VAL A 1 100 ? -4.510 8.926 1.898 1.00 72.31 100 VAL A CA 1
ATOM 817 C C . VAL A 1 100 ? -5.934 9.350 2.262 1.00 72.31 100 VAL A C 1
ATOM 819 O O . VAL A 1 100 ? -6.106 10.327 2.981 1.00 72.31 100 VAL A O 1
ATOM 822 N N . TYR A 1 101 ? -6.956 8.607 1.833 1.00 69.75 101 TYR A N 1
ATOM 823 C CA . TYR A 1 101 ? -8.349 8.908 2.185 1.00 69.75 101 TYR A CA 1
ATOM 824 C C . TYR A 1 101 ? -8.659 8.572 3.643 1.00 69.75 101 TYR A C 1
ATOM 826 O O . TYR A 1 101 ? -9.336 9.353 4.304 1.00 69.75 101 TYR A O 1
ATOM 834 N N . LEU A 1 102 ? -8.141 7.445 4.142 1.00 65.00 102 LEU A N 1
ATOM 835 C CA . LEU A 1 102 ? -8.354 7.011 5.526 1.00 65.00 102 LEU A CA 1
ATOM 836 C C . LEU A 1 102 ? -7.744 8.002 6.528 1.00 65.00 102 LEU A C 1
ATOM 838 O O . LEU A 1 102 ? -8.421 8.398 7.465 1.00 65.00 102 LEU A O 1
ATOM 842 N N . ILE A 1 103 ? -6.522 8.488 6.279 1.00 66.81 103 ILE A N 1
ATOM 843 C CA . ILE A 1 103 ? -5.861 9.496 7.131 1.00 66.81 103 ILE A CA 1
ATOM 844 C C . ILE A 1 103 ? -6.596 10.848 7.102 1.00 66.81 103 ILE A C 1
ATOM 846 O O . ILE A 1 103 ? -6.535 11.606 8.062 1.00 66.81 103 ILE A O 1
ATOM 850 N N . ASN A 1 104 ? -7.303 11.165 6.013 1.00 63.44 104 ASN A N 1
ATOM 851 C CA . ASN A 1 104 ? -8.082 12.404 5.884 1.00 63.44 104 ASN A CA 1
ATOM 852 C C . ASN A 1 104 ? -9.540 12.249 6.362 1.00 63.44 104 ASN A C 1
ATOM 854 O O . ASN A 1 104 ? -10.407 13.011 5.937 1.00 63.44 104 ASN A O 1
ATOM 858 N N . ASP A 1 105 ? -9.822 11.242 7.191 1.00 61.25 105 ASP A N 1
ATOM 859 C CA . ASP A 1 105 ? -11.142 10.923 7.744 1.00 61.25 105 ASP A CA 1
ATOM 860 C C . ASP A 1 105 ? -12.258 10.705 6.692 1.00 61.25 105 ASP A C 1
ATOM 862 O O . ASP A 1 105 ? -13.451 10.757 6.999 1.00 61.25 105 ASP A O 1
ATOM 866 N N . ARG A 1 106 ? -11.902 10.400 5.433 1.00 58.66 106 ARG A N 1
ATOM 867 C CA . ARG A 1 106 ? -12.854 10.107 4.341 1.00 58.66 106 ARG A CA 1
ATOM 868 C C . ARG A 1 106 ? -13.228 8.627 4.298 1.00 58.66 106 ARG A C 1
ATOM 870 O O . ARG A 1 106 ? -13.064 7.945 3.282 1.00 58.66 106 ARG A O 1
ATOM 877 N N . TYR A 1 107 ? -13.711 8.122 5.430 1.00 59.84 107 TYR A N 1
ATOM 878 C CA . TYR A 1 107 ? -14.141 6.728 5.585 1.00 59.84 107 TYR A CA 1
ATOM 879 C C . TYR A 1 107 ? -15.449 6.422 4.843 1.00 59.84 107 TYR A C 1
ATOM 881 O O . TYR A 1 107 ? -15.698 5.271 4.501 1.00 59.84 107 TYR A O 1
ATOM 889 N N . ASP A 1 108 ? -16.252 7.447 4.542 1.00 57.81 108 ASP A N 1
ATOM 890 C CA . ASP A 1 108 ? -17.506 7.380 3.775 1.00 57.81 108 ASP A CA 1
ATOM 891 C C . ASP A 1 108 ? -17.330 6.797 2.364 1.00 57.81 108 ASP A C 1
ATOM 893 O O . ASP A 1 108 ? -18.277 6.305 1.755 1.00 57.81 108 ASP A O 1
ATOM 897 N N . LEU A 1 109 ? -16.102 6.815 1.844 1.00 58.16 109 LEU A N 1
ATOM 898 C CA . LEU A 1 109 ? -15.769 6.304 0.518 1.00 58.16 109 LEU A CA 1
ATOM 899 C C . LEU A 1 109 ? -15.480 4.797 0.494 1.00 58.16 109 LEU A C 1
ATOM 901 O O . LEU A 1 109 ? -15.248 4.256 -0.595 1.00 58.16 109 LEU A O 1
ATOM 905 N N . PHE A 1 110 ? -15.454 4.127 1.650 1.00 57.81 110 PHE A N 1
ATOM 906 C CA . PHE A 1 110 ? -15.161 2.702 1.775 1.00 57.81 110 PHE A CA 1
ATOM 907 C C . PHE A 1 110 ? -16.383 1.933 2.273 1.00 57.81 110 PHE A C 1
ATOM 909 O O . PHE A 1 110 ? -16.920 2.215 3.338 1.00 57.81 110 PHE A O 1
ATOM 916 N N . ASP A 1 111 ? -16.774 0.913 1.512 1.00 56.19 111 ASP A N 1
ATOM 917 C CA . ASP A 1 111 ? -17.675 -0.121 2.004 1.00 56.19 111 ASP A CA 1
ATOM 918 C C . ASP A 1 111 ? -16.832 -1.142 2.781 1.00 56.19 111 ASP A C 1
ATOM 920 O O . ASP A 1 111 ? -16.005 -1.853 2.201 1.00 56.19 111 ASP A O 1
ATOM 924 N N . ILE A 1 112 ? -16.939 -1.106 4.109 1.00 60.84 112 ILE A N 1
ATOM 925 C CA . ILE A 1 112 ? -16.140 -1.926 5.023 1.00 60.84 112 ILE A CA 1
ATOM 926 C C . ILE A 1 112 ? -17.053 -3.018 5.572 1.00 60.84 112 ILE A C 1
ATOM 928 O O . ILE A 1 112 ? -17.900 -2.755 6.423 1.00 60.84 112 ILE A O 1
ATOM 932 N N . THR A 1 113 ? -16.855 -4.250 5.108 1.00 59.88 113 THR A N 1
ATOM 933 C CA . THR A 1 113 ? -17.555 -5.429 5.627 1.00 59.88 113 THR A CA 1
ATOM 934 C C . THR A 1 113 ? -16.658 -6.185 6.601 1.00 59.88 113 THR A C 1
ATOM 936 O O . THR A 1 113 ? -15.609 -6.713 6.217 1.00 59.88 113 THR A O 1
ATOM 939 N N . ILE A 1 114 ? -17.075 -6.259 7.863 1.00 64.75 114 ILE A N 1
ATOM 940 C CA . ILE A 1 114 ? -16.369 -7.007 8.903 1.00 64.75 114 ILE A CA 1
ATOM 941 C C . ILE A 1 114 ? -16.898 -8.438 8.900 1.00 64.75 114 ILE A C 1
ATOM 943 O O . ILE A 1 114 ? -18.099 -8.675 8.987 1.00 64.75 114 ILE A O 1
ATOM 947 N N . HIS A 1 115 ? -15.992 -9.404 8.798 1.00 68.25 115 HIS A N 1
ATOM 948 C CA . HIS A 1 115 ? -16.335 -10.814 8.935 1.00 68.25 115 HIS A CA 1
ATOM 949 C C . HIS A 1 115 ? -16.027 -11.247 10.371 1.00 68.25 115 HIS A C 1
ATOM 951 O O . HIS A 1 115 ? -14.955 -10.929 10.883 1.00 68.25 115 HIS A O 1
ATOM 957 N N . ASN A 1 116 ? -16.943 -11.991 10.998 1.00 69.50 116 ASN A N 1
ATOM 958 C CA . ASN A 1 116 ? -16.831 -12.493 12.377 1.00 69.50 116 ASN A CA 1
ATOM 959 C C . ASN A 1 116 ? -16.790 -11.409 13.470 1.00 69.50 116 ASN A C 1
ATOM 961 O O . ASN A 1 116 ? -16.129 -11.575 14.497 1.00 69.50 116 ASN A O 1
ATOM 965 N N . GLU A 1 117 ? -17.526 -10.314 13.279 1.00 70.62 117 GLU A N 1
ATOM 966 C CA . GLU A 1 117 ? -17.656 -9.229 14.263 1.00 70.62 117 GLU A CA 1
ATOM 967 C C . GLU A 1 117 ? -18.130 -9.733 15.641 1.00 70.62 117 GLU A C 1
ATOM 969 O O . GLU A 1 117 ? -17.704 -9.243 16.684 1.00 70.62 117 GLU A O 1
ATOM 974 N N . GLN A 1 118 ? -18.950 -10.786 15.650 1.00 72.19 118 GLN A N 1
ATOM 975 C CA . GLN A 1 118 ? -19.512 -11.398 16.854 1.00 72.19 118 GLN A CA 1
ATOM 976 C C . GLN A 1 118 ? -18.431 -11.930 17.807 1.00 72.19 118 GLN A C 1
ATOM 978 O O . GLN A 1 118 ? -18.616 -11.893 19.021 1.00 72.19 118 GLN A O 1
ATOM 983 N N . ILE A 1 119 ? -17.293 -12.391 17.275 1.00 74.69 119 ILE A N 1
ATOM 984 C CA . ILE A 1 119 ? -16.173 -12.896 18.083 1.00 74.69 119 ILE A CA 1
ATOM 985 C C . ILE A 1 119 ? -15.527 -11.748 18.864 1.00 74.69 119 ILE A C 1
ATOM 987 O O . ILE A 1 119 ? -15.177 -11.908 20.031 1.00 74.69 119 ILE A O 1
ATOM 991 N N . ILE A 1 120 ? -15.403 -10.576 18.236 1.00 72.25 120 ILE A N 1
ATOM 992 C CA . ILE A 1 120 ? -14.839 -9.381 18.871 1.00 72.25 120 ILE A CA 1
ATOM 993 C C . ILE A 1 120 ? -15.778 -8.883 19.975 1.00 72.25 120 ILE A C 1
ATOM 995 O O . ILE A 1 120 ? -15.321 -8.627 21.087 1.00 72.25 120 ILE A O 1
ATOM 999 N N . HIS A 1 121 ? -17.085 -8.817 19.700 1.00 74.31 121 HIS A N 1
ATOM 1000 C CA . HIS A 1 121 ? -18.090 -8.421 20.697 1.00 74.31 121 HIS A CA 1
ATOM 1001 C C . HIS A 1 121 ? -18.116 -9.355 21.910 1.00 74.31 121 HIS A C 1
ATOM 1003 O O . HIS A 1 121 ? -18.164 -8.876 23.040 1.00 74.31 121 HIS A O 1
ATOM 1009 N N . ALA A 1 122 ? -18.021 -10.671 21.699 1.00 77.25 122 ALA A N 1
ATOM 1010 C CA . ALA A 1 122 ? -17.965 -11.643 22.791 1.00 77.25 122 ALA A CA 1
ATOM 1011 C C . ALA A 1 122 ? -16.720 -11.450 23.678 1.00 77.25 122 ALA A C 1
ATOM 1013 O O . ALA A 1 122 ? -16.833 -11.397 24.900 1.00 77.25 122 ALA A O 1
ATOM 1014 N N . LEU A 1 123 ? -15.542 -11.256 23.073 1.00 73.69 123 LEU A N 1
ATOM 1015 C CA . LEU A 1 123 ? -14.288 -11.034 23.807 1.00 73.69 123 LEU A CA 1
ATOM 1016 C C . LEU A 1 123 ? -14.283 -9.720 24.605 1.00 73.69 123 LEU A C 1
ATOM 1018 O O . LEU A 1 123 ? -13.718 -9.667 25.700 1.00 73.69 123 LEU A O 1
ATOM 1022 N N . LEU A 1 124 ? -14.914 -8.668 24.073 1.00 75.38 124 LEU A N 1
ATOM 1023 C CA . LEU A 1 124 ? -15.084 -7.392 24.774 1.00 75.38 124 LEU A CA 1
ATOM 1024 C C . LEU A 1 124 ? -16.070 -7.515 25.941 1.00 75.38 124 LEU A C 1
ATOM 1026 O O . LEU A 1 124 ? -15.773 -7.027 27.030 1.00 75.38 124 LEU A O 1
ATOM 1030 N N . ALA A 1 125 ? -17.199 -8.203 25.743 1.00 77.94 125 ALA A N 1
ATOM 1031 C CA . ALA A 1 125 ? -18.200 -8.432 26.787 1.00 77.94 125 ALA A CA 1
ATOM 1032 C C . ALA A 1 125 ? -17.653 -9.265 27.962 1.00 77.94 125 ALA A C 1
ATOM 1034 O O . ALA A 1 125 ? -18.051 -9.056 29.105 1.00 77.94 125 ALA A O 1
ATOM 1035 N N . GLU A 1 126 ? -16.706 -10.169 27.699 1.00 81.06 126 GLU A N 1
ATOM 1036 C CA . GLU A 1 126 ? -16.007 -10.949 28.729 1.00 81.06 126 GLU A CA 1
ATOM 1037 C C . GLU A 1 126 ? -14.952 -10.140 29.512 1.00 81.06 126 GLU A C 1
ATOM 1039 O O . GLU A 1 126 ? -14.399 -10.643 30.490 1.00 81.06 126 GLU A O 1
ATOM 1044 N N . GLY A 1 127 ? -14.632 -8.907 29.099 1.00 76.81 127 GLY A N 1
ATOM 1045 C CA . GLY A 1 127 ? -13.646 -8.051 29.772 1.00 76.81 127 GLY A CA 1
ATOM 1046 C C . GLY A 1 127 ? -12.198 -8.547 29.672 1.00 76.81 127 GLY A C 1
ATOM 1047 O O . GLY A 1 127 ? -11.327 -8.073 30.398 1.00 76.81 127 GLY A O 1
ATOM 1048 N N . ARG A 1 128 ? -11.912 -9.502 28.778 1.00 71.81 128 ARG A N 1
ATOM 1049 C CA . ARG A 1 128 ? -10.600 -10.174 28.686 1.00 71.81 128 ARG A CA 1
ATOM 1050 C C . ARG A 1 128 ? -9.562 -9.410 27.862 1.00 71.81 128 ARG A C 1
ATOM 1052 O O . ARG A 1 128 ? -8.404 -9.822 27.815 1.00 71.81 128 ARG A O 1
ATOM 1059 N N . GLY A 1 129 ? -9.956 -8.296 27.246 1.00 68.06 129 GLY A N 1
ATOM 1060 C CA . GLY A 1 129 ? -9.137 -7.588 26.265 1.00 68.06 129 GLY A CA 1
ATOM 1061 C C . GLY A 1 129 ? -8.882 -8.437 25.012 1.00 68.06 129 GLY A C 1
ATOM 1062 O O . GLY A 1 129 ? -9.134 -9.641 24.978 1.00 68.06 129 GLY A O 1
ATOM 1063 N N . ALA A 1 130 ? -8.389 -7.813 23.946 1.00 73.94 130 ALA A N 1
ATOM 1064 C CA . ALA A 1 130 ? -8.057 -8.512 22.708 1.00 73.94 130 ALA A CA 1
ATOM 1065 C C . ALA A 1 130 ? -6.781 -7.937 22.091 1.00 73.94 130 ALA A C 1
ATOM 1067 O O . ALA A 1 130 ? -6.542 -6.731 22.151 1.00 73.94 130 ALA A O 1
ATOM 1068 N N . PHE A 1 131 ? -5.974 -8.802 21.472 1.00 72.94 131 PHE A N 1
ATOM 1069 C CA . PHE A 1 131 ? -4.816 -8.391 20.684 1.00 72.94 131 PHE A CA 1
ATOM 1070 C C . PHE A 1 131 ? -5.091 -8.638 19.201 1.00 72.94 131 PHE A C 1
ATOM 1072 O O . PHE A 1 131 ? -5.321 -9.772 18.780 1.00 72.94 131 PHE A O 1
ATOM 1079 N N . LEU A 1 132 ? -5.076 -7.569 18.407 1.00 69.50 132 LEU A N 1
ATOM 1080 C CA . LEU A 1 132 ? -5.274 -7.630 16.962 1.00 69.50 132 LEU A CA 1
ATOM 1081 C C . LEU A 1 132 ? -3.917 -7.730 16.264 1.00 69.50 132 LEU A C 1
ATOM 1083 O O . LEU A 1 132 ? -3.121 -6.795 16.293 1.00 69.50 132 LEU A O 1
ATOM 1087 N N . VAL A 1 133 ? -3.673 -8.858 15.597 1.00 71.19 133 VAL A N 1
ATOM 1088 C CA . VAL A 1 133 ? -2.509 -9.050 14.725 1.00 71.19 133 VAL A CA 1
ATOM 1089 C C . VAL A 1 133 ? -2.962 -8.921 13.280 1.00 71.19 133 VAL A C 1
ATOM 1091 O O . VAL A 1 133 ? -3.872 -9.626 12.851 1.00 71.19 133 VAL A O 1
ATOM 1094 N N . GLY A 1 134 ? -2.309 -8.058 12.506 1.00 60.53 134 GLY A N 1
ATOM 1095 C CA . GLY A 1 134 ? -2.493 -8.014 11.057 1.00 60.53 134 GLY A CA 1
ATOM 1096 C C . GLY A 1 134 ? -1.172 -8.189 10.316 1.00 60.53 134 GLY A C 1
ATOM 1097 O O . GLY A 1 134 ? -0.088 -8.069 10.887 1.00 60.53 134 GLY A O 1
ATOM 1098 N N . ALA A 1 135 ? -1.263 -8.474 9.021 1.00 58.56 135 ALA A N 1
ATOM 1099 C CA . ALA A 1 135 ? -0.118 -8.535 8.119 1.00 58.56 135 ALA A CA 1
ATOM 1100 C C . ALA A 1 135 ? 0.065 -7.193 7.392 1.00 58.56 135 ALA A C 1
ATOM 1102 O O . ALA A 1 135 ? -0.909 -6.471 7.200 1.00 58.56 135 ALA A O 1
ATOM 1103 N N . HIS A 1 136 ? 1.274 -6.899 6.882 1.00 61.50 136 HIS A N 1
ATOM 1104 C CA . HIS A 1 136 ? 1.569 -5.781 5.949 1.00 61.50 136 HIS A CA 1
ATOM 1105 C C . HIS A 1 136 ? 0.863 -5.910 4.579 1.00 61.50 136 HIS A C 1
ATOM 1107 O O . HIS A 1 136 ? 1.353 -5.461 3.545 1.00 61.50 136 HIS A O 1
ATOM 1113 N N . LEU A 1 137 ? -0.306 -6.539 4.566 1.00 54.97 137 LEU A N 1
ATOM 1114 C CA . LEU A 1 137 ? -1.161 -6.779 3.432 1.00 54.97 137 LEU A CA 1
ATOM 1115 C C . LEU A 1 137 ? -2.411 -5.906 3.599 1.00 54.97 137 LEU A C 1
ATOM 1117 O O . LEU A 1 137 ? -3.241 -6.154 4.469 1.00 54.97 137 LEU A O 1
ATOM 1121 N N . GLY A 1 138 ? -2.539 -4.870 2.770 1.00 59.69 138 GLY A N 1
ATOM 1122 C CA . GLY A 1 138 ? -3.675 -3.947 2.815 1.00 59.69 138 GLY A CA 1
ATOM 1123 C C . GLY A 1 138 ? -3.432 -2.702 3.678 1.00 59.69 138 GLY A C 1
ATOM 1124 O O . GLY A 1 138 ? -2.339 -2.123 3.689 1.00 59.69 138 GLY A O 1
ATOM 1125 N N . SER A 1 139 ? -4.480 -2.243 4.364 1.00 59.94 139 SER A N 1
ATOM 1126 C CA . SER A 1 139 ? -4.482 -0.995 5.130 1.00 59.94 139 SER A CA 1
ATOM 1127 C C . SER A 1 139 ? -4.871 -1.240 6.587 1.00 59.94 139 SER A C 1
ATOM 1129 O O . SER A 1 139 ? -6.043 -1.439 6.894 1.00 59.94 139 SER A O 1
ATOM 1131 N N . PHE A 1 140 ? -3.886 -1.197 7.488 1.00 60.00 140 PHE A N 1
ATOM 1132 C CA . PHE A 1 140 ? -4.115 -1.276 8.936 1.00 60.00 140 PHE A CA 1
ATOM 1133 C C . PHE A 1 140 ? -4.938 -0.106 9.482 1.00 60.00 140 PHE A C 1
ATOM 1135 O O . PHE A 1 140 ? -5.607 -0.256 10.499 1.00 60.00 140 PHE A O 1
ATOM 1142 N N . GLU A 1 141 ? -4.954 1.025 8.775 1.00 62.12 141 GLU A N 1
ATOM 1143 C CA . GLU A 1 141 ? -5.754 2.207 9.123 1.00 62.12 141 GLU A CA 1
ATOM 1144 C C . GLU A 1 141 ? -7.258 1.897 9.199 1.00 62.12 141 GLU A C 1
ATOM 1146 O O . GLU A 1 141 ? -8.001 2.542 9.932 1.00 62.12 141 GLU A O 1
ATOM 11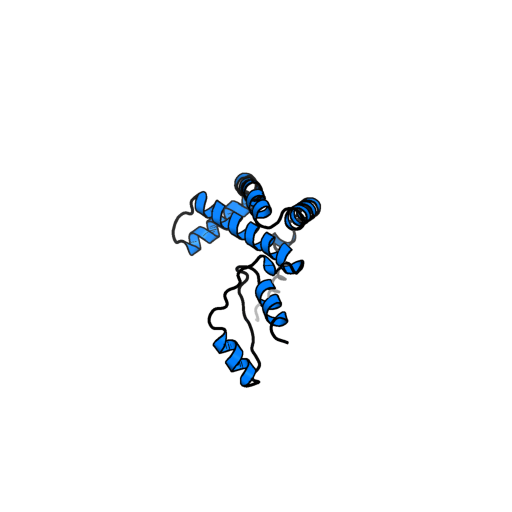51 N N . VAL A 1 142 ? -7.722 0.858 8.493 1.00 60.66 142 VAL A N 1
ATOM 1152 C CA . VAL A 1 142 ? -9.119 0.405 8.573 1.00 60.66 142 VAL A CA 1
ATOM 1153 C C . VAL A 1 142 ? -9.454 -0.121 9.975 1.00 60.66 142 VAL A C 1
ATOM 1155 O O . VAL A 1 142 ? -10.568 0.080 10.447 1.00 60.66 142 VAL A O 1
ATOM 1158 N N . ILE A 1 143 ? -8.493 -0.731 10.677 1.00 63.94 143 ILE A N 1
ATOM 1159 C CA . ILE A 1 143 ? -8.682 -1.204 12.058 1.00 63.94 143 ILE A CA 1
ATOM 1160 C C . ILE A 1 143 ? -8.780 -0.016 13.021 1.00 63.94 143 ILE A C 1
ATOM 1162 O O . ILE A 1 143 ? -9.618 -0.027 13.920 1.00 63.94 143 ILE A O 1
ATOM 1166 N N . HIS A 1 144 ? -7.995 1.042 12.795 1.00 62.78 144 HIS A N 1
ATOM 1167 C CA . HIS A 1 144 ? -8.1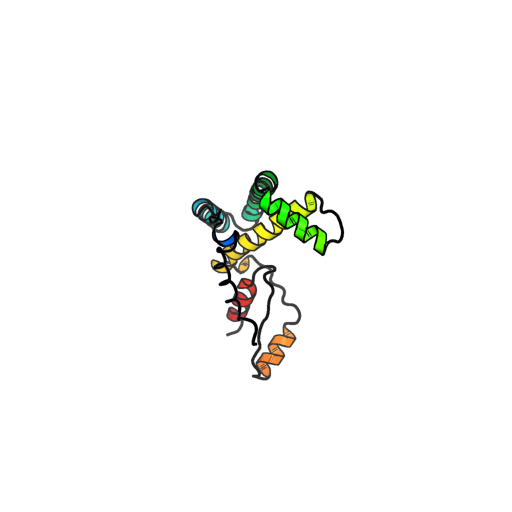05 2.282 13.568 1.00 62.78 144 HIS A CA 1
ATOM 1168 C C . HIS A 1 144 ? -9.491 2.930 13.407 1.00 62.78 144 HIS A C 1
ATOM 1170 O O . HIS A 1 144 ? -10.096 3.358 14.389 1.00 62.78 144 HIS A O 1
ATOM 1176 N N . ALA A 1 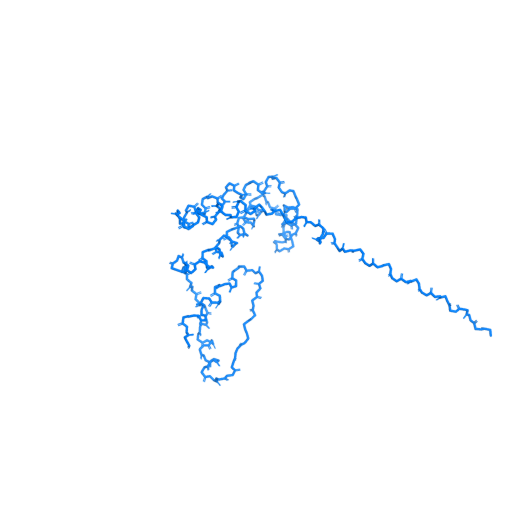145 ? -10.045 2.917 12.190 1.00 59.78 145 ALA A N 1
ATOM 1177 C CA . ALA A 1 145 ? -11.399 3.403 11.932 1.00 59.78 145 ALA A CA 1
ATOM 1178 C C . ALA A 1 145 ? -12.481 2.618 12.704 1.00 59.78 145 ALA A C 1
ATOM 1180 O O . ALA A 1 145 ? -13.468 3.211 13.139 1.00 59.78 145 ALA A O 1
ATOM 1181 N N . MET A 1 146 ? -12.296 1.307 12.925 1.00 60.88 146 MET A N 1
ATOM 1182 C CA . MET A 1 146 ? -13.230 0.494 13.721 1.00 60.88 146 MET A CA 1
ATOM 1183 C C . MET A 1 146 ? -13.248 0.907 15.196 1.00 60.88 146 MET A C 1
ATOM 1185 O O . MET A 1 146 ? -14.324 1.009 15.780 1.00 60.88 146 MET A O 1
ATOM 1189 N N . GLY A 1 147 ? -12.084 1.224 15.774 1.00 60.53 147 GLY A N 1
ATOM 1190 C CA . GLY A 1 147 ? -11.982 1.687 17.163 1.00 60.53 147 GLY A CA 1
ATOM 1191 C C . GLY A 1 147 ? -12.702 3.012 17.434 1.00 60.53 147 GLY A C 1
ATOM 1192 O O . GLY A 1 147 ? -13.047 3.290 18.571 1.00 60.53 147 GLY A O 1
ATOM 1193 N N . ARG A 1 148 ? -12.978 3.827 16.404 1.00 60.47 148 ARG A N 1
ATOM 1194 C CA . ARG A 1 148 ? -13.756 5.073 16.551 1.00 60.47 148 ARG A CA 1
ATOM 1195 C C . ARG A 1 148 ? -15.270 4.868 16.422 1.00 60.47 148 ARG A C 1
ATOM 1197 O O . ARG A 1 148 ? -16.020 5.763 16.796 1.00 60.47 148 ARG A O 1
ATOM 1204 N N . ARG A 1 149 ? -15.731 3.730 15.878 1.00 54.84 149 ARG A N 1
ATOM 1205 C CA . ARG A 1 149 ? -17.168 3.401 15.763 1.00 54.84 149 ARG A CA 1
ATOM 1206 C C . ARG A 1 149 ? -17.754 2.766 17.028 1.00 54.84 149 ARG A C 1
ATOM 1208 O O . ARG A 1 149 ? -18.971 2.790 17.179 1.00 54.84 149 ARG A O 1
ATOM 1215 N N . HIS A 1 150 ? -16.915 2.253 17.924 1.00 46.72 150 HIS A N 1
ATOM 1216 C CA . HIS A 1 150 ? -17.314 1.760 19.241 1.00 46.72 150 HIS A CA 1
ATOM 1217 C C . HIS A 1 150 ? -16.577 2.573 20.317 1.00 46.72 150 HIS A C 1
ATOM 1219 O O . HIS A 1 150 ? -15.364 2.401 20.428 1.00 46.72 150 HIS A O 1
ATOM 1225 N N . PRO A 1 151 ? -17.255 3.498 21.028 1.00 43.3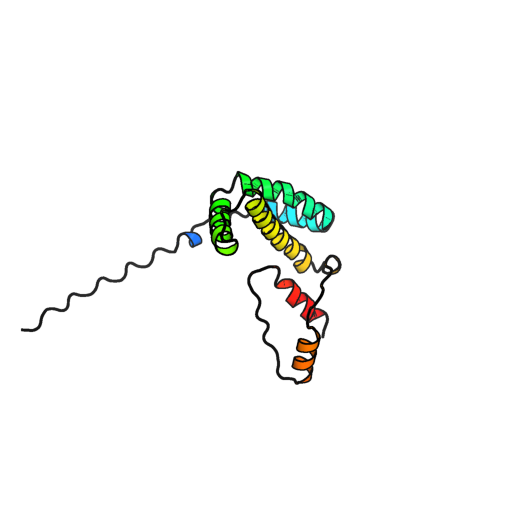1 151 PRO A N 1
ATOM 1226 C CA . PRO A 1 151 ? -16.670 4.183 22.181 1.00 43.31 151 PRO A CA 1
ATOM 1227 C C . PRO A 1 151 ? -16.392 3.224 23.344 1.00 43.31 151 PRO A C 1
ATOM 1229 O O . PRO A 1 151 ? -17.092 2.189 23.443 1.00 43.31 151 PRO A O 1
#

pLDDT: mean 70.61, std 10.73, range [43.31, 88.94]

Mean predicted aligned error: 13.82 Å

Secondary structure (DSSP, 8-state):
-PPP----------PPPTTTTS-----HHHHHHHHHHHHHHHHHHHHHHHHHHHHHHHHH-HHHHHHHHHHHHHHHSS---HHHHHHHHHHHHHHHHHHHHHHTT-GGG---PPSSHHHHHHHHHTT--------SSS-THHHHHHHHH--

Radius of gyration: 22.89 Å; Cα contacts (8 Å, |Δi|>4): 70; chains: 1; bounding box: 72×45×47 Å

Solvent-accessible surface area (backbone atoms only — not comparable to full-atom values): 9583 Å² total; per-residue (Å²): 138,76,83,82,82,75,81,75,77,76,77,75,78,75,72,78,58,77,74,81,74,54,75,79,92,64,58,69,65,58,52,51,51,50,51,50,45,34,76,74,64,30,72,70,51,42,57,58,57,43,51,61,52,35,50,47,46,67,73,73,31,64,66,63,49,50,54,49,43,55,51,41,27,69,76,66,76,42,87,62,51,73,67,54,52,50,52,51,50,38,50,52,54,50,40,58,54,52,47,59,37,53,78,67,71,47,54,89,80,55,92,81,82,77,80,69,56,66,60,57,53,51,38,55,74,68,68,70,64,86,85,88,84,81,68,101,69,74,61,71,66,60,59,58,56,52,58,71,76,52,130

Sequence (151 aa):
MTPPHTPSETPELLAPPPWTAQPERGSLFLLRVMTWISLRLGRRVGRWVLHPITLYFLLFSGAARAASRDYLRRVLGRKPGWRDGYRHIFTFAATIHDRVYLINDRYDLFDITIHNEQIIHALLAEGRGAFLVGAHLGSFEVIHAMGRRHP

Foldseek 3Di:
DDDDDDPPPDPDPDDPPPVVVDPPPDDPVVVVVLLCCCVPVHDVVSLVVLLVVLVCCLPPVPPLLVVQQVVCCVVVVDRDDSVSSSVVSSQVSSLVSVVSCLVVVVCVNDDDDDDPVVVVVVCVVVVVDDDDDDDPRGDPSVVVVVVVVPD